Protein AF-A0A9X7Z4L3-F1 (afdb_monomer)

Solvent-accessible surface area (backbone atoms only — not comparable to full-atom values): 5863 Å² total; per-residue (Å²): 104,63,77,82,67,56,56,50,51,56,57,50,10,67,74,68,76,44,59,34,68,55,47,53,50,53,36,53,77,68,75,46,78,84,78,51,69,68,59,44,52,52,58,57,37,55,75,50,31,66,62,51,45,44,42,41,70,74,66,58,44,46,51,66,59,52,14,67,76,69,78,42,54,44,69,55,54,53,47,32,36,50,79,67,74,41,82,85,80,74,58,88,65,61,76,76,75,121

Secondary structure (DSSP, 8-state):
-HHHHT--HHHHHHHHTS-HHHHHHHHHHTT-PPPPHHHHHHHHHHTTHHHHHIIIIIS---HHHHHHHHT--HHHHHHHHHTTTPPPP-GGGGGG--

Sequence (98 aa):
MYDEKLMTFQQIGDALGIPWWDVKKILRSHDVPPISEATRARRRRQKDFEVIYQMHITEQMTFVQIGQALGRSAPYIRKVLEDNGVKPVNYGQIGRRR

Nearest PDB structures (foldseek):
  4go1-assembly1_A-2  TM=8.784E-01  e=1.863E+00  Escherichia coli K-12
  5fgm-assembly1_A  TM=6.918E-01  e=9.525E-01  Streptomyces coelicolor A3(2)
  6kon-assembly1_F  TM=4.567E-01  e=2.331E+00  Mycobacterium tuberculosis H37Rv
  6uu7-assembly1_FFF  TM=3.945E-01  e=2.331E+00  Escherichia coli K-12
  6koq-assembly1_F  TM=4.736E-01  e=9.977E+00  Mycobacterium tuberculosis H37Rv

pLDDT: mean 85.17, std 13.1, range [42.22, 95.69]

Mean predicted aligned error: 7.41 Å

Structure (mmCIF, N/CA/C/O backbone):
data_AF-A0A9X7Z4L3-F1
#
_entry.id   AF-A0A9X7Z4L3-F1
#
loop_
_atom_site.group_PDB
_atom_site.id
_atom_site.type_symbol
_atom_site.label_atom_id
_atom_site.label_alt_id
_atom_site.label_comp_id
_atom_site.label_asym_id
_atom_site.label_entity_id
_atom_site.label_seq_id
_atom_site.pdbx_PDB_ins_code
_atom_site.Cartn_x
_atom_site.Cartn_y
_atom_site.Cartn_z
_atom_site.occupancy
_atom_site.B_iso_or_equiv
_atom_site.auth_seq_id
_atom_site.auth_comp_id
_atom_site.auth_asym_id
_atom_site.auth_atom_id
_atom_site.pdbx_PDB_model_num
ATOM 1 N N . MET A 1 1 ? 5.357 -12.175 -14.703 1.00 49.97 1 MET A N 1
ATOM 2 C CA . MET A 1 1 ? 6.574 -11.724 -13.969 1.00 49.97 1 MET A CA 1
ATOM 3 C C . MET A 1 1 ? 6.555 -10.250 -13.521 1.00 49.97 1 MET A C 1
ATOM 5 O O . MET A 1 1 ? 6.554 -10.036 -12.314 1.00 49.97 1 MET A O 1
ATOM 9 N N . TYR A 1 2 ? 6.530 -9.237 -14.409 1.00 54.03 2 TYR A N 1
ATOM 10 C CA . TYR A 1 2 ? 6.486 -7.808 -14.004 1.00 54.03 2 TYR A CA 1
ATOM 11 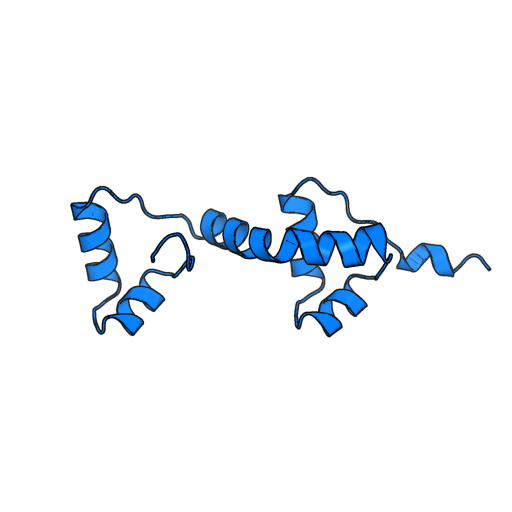C C . TYR A 1 2 ? 5.192 -7.446 -13.258 1.00 54.03 2 TYR A C 1
ATOM 13 O O . TYR A 1 2 ? 5.244 -6.810 -12.205 1.00 54.03 2 TYR A O 1
ATOM 21 N N . ASP A 1 3 ? 4.051 -7.932 -13.757 1.00 56.91 3 ASP A N 1
ATOM 22 C CA . ASP A 1 3 ? 2.741 -7.566 -13.213 1.00 56.91 3 ASP A CA 1
ATOM 23 C C . ASP A 1 3 ? 2.301 -8.426 -12.013 1.00 56.91 3 ASP A C 1
ATOM 25 O O . ASP A 1 3 ? 1.785 -7.921 -11.021 1.00 56.91 3 ASP A O 1
ATOM 29 N N . GLU A 1 4 ? 2.613 -9.723 -12.031 1.00 60.09 4 GLU A N 1
ATOM 30 C CA . GLU A 1 4 ? 2.243 -10.661 -10.955 1.00 60.09 4 GLU A CA 1
ATOM 31 C C . GLU A 1 4 ? 3.044 -10.424 -9.663 1.00 60.09 4 GLU A C 1
ATOM 33 O O . GLU A 1 4 ? 2.507 -10.457 -8.547 1.00 60.09 4 GLU A O 1
ATOM 38 N N . LYS A 1 5 ? 4.350 -10.151 -9.806 1.00 66.69 5 LYS A N 1
ATOM 39 C CA . LYS A 1 5 ? 5.251 -9.889 -8.674 1.00 66.69 5 LYS A CA 1
ATOM 40 C C . LYS A 1 5 ? 5.357 -8.400 -8.335 1.00 66.69 5 LYS A C 1
ATOM 42 O O . LYS A 1 5 ? 5.931 -8.067 -7.300 1.00 66.69 5 LYS A O 1
ATOM 47 N N . LEU A 1 6 ? 4.779 -7.513 -9.157 1.00 77.31 6 LEU A N 1
ATOM 48 C CA . LEU A 1 6 ? 4.800 -6.056 -8.977 1.00 77.31 6 LEU A CA 1
ATOM 49 C C . LEU A 1 6 ? 6.220 -5.531 -8.712 1.00 77.31 6 LEU A C 1
ATOM 51 O O . LEU A 1 6 ? 6.417 -4.694 -7.826 1.00 77.31 6 LEU A O 1
ATOM 55 N N . MET A 1 7 ? 7.218 -6.069 -9.416 1.00 81.75 7 MET A N 1
ATOM 56 C CA . MET A 1 7 ? 8.628 -5.716 -9.226 1.00 81.75 7 MET A CA 1
ATOM 57 C C . MET A 1 7 ? 8.929 -4.327 -9.802 1.00 81.75 7 MET A C 1
ATOM 59 O O . MET A 1 7 ? 8.296 -3.876 -10.758 1.00 81.75 7 MET A O 1
ATOM 63 N N . THR A 1 8 ? 9.886 -3.618 -9.205 1.00 85.38 8 THR A N 1
ATOM 64 C CA . THR A 1 8 ? 10.431 -2.388 -9.799 1.00 85.38 8 THR A CA 1
ATOM 65 C C . THR A 1 8 ? 11.391 -2.726 -10.944 1.00 85.38 8 THR A C 1
ATOM 67 O O . THR A 1 8 ? 11.872 -3.853 -11.036 1.00 85.38 8 THR A O 1
ATOM 70 N N . PHE A 1 9 ? 11.704 -1.760 -11.815 1.00 87.81 9 PHE A N 1
ATOM 71 C CA . PHE A 1 9 ? 12.731 -1.972 -12.847 1.00 87.81 9 PHE A CA 1
ATOM 72 C C . PHE A 1 9 ? 14.093 -2.290 -12.242 1.00 87.81 9 PHE A C 1
ATOM 74 O O . PHE A 1 9 ? 14.807 -3.119 -12.790 1.00 87.81 9 PHE A O 1
ATOM 81 N N . GLN A 1 10 ? 14.407 -1.689 -11.091 1.00 87.50 10 GLN A N 1
ATOM 82 C CA . GLN A 1 10 ? 15.606 -2.014 -10.328 1.00 87.50 10 GLN A CA 1
ATOM 83 C C . GLN A 1 10 ? 15.600 -3.485 -9.906 1.00 87.50 10 GLN A C 1
ATOM 85 O O . GLN A 1 10 ? 16.511 -4.212 -10.258 1.00 87.50 10 GLN A O 1
ATOM 90 N N . GLN A 1 11 ? 14.518 -3.957 -9.276 1.00 87.62 11 GLN A N 1
ATOM 91 C CA . GLN A 1 11 ? 14.399 -5.352 -8.835 1.00 87.62 11 GLN A CA 1
ATOM 92 C C . GLN A 1 11 ? 14.475 -6.353 -9.993 1.00 87.62 11 GLN A C 1
ATOM 94 O O . GLN A 1 11 ? 15.014 -7.442 -9.828 1.00 87.62 11 GLN A O 1
ATOM 99 N N . ILE A 1 12 ? 13.922 -6.003 -11.157 1.00 86.69 12 ILE A N 1
ATOM 100 C CA . ILE A 1 12 ? 14.051 -6.829 -12.362 1.00 86.69 12 ILE A CA 1
ATOM 101 C C . ILE A 1 12 ? 15.496 -6.825 -12.860 1.00 86.69 12 ILE A C 1
ATOM 103 O O . ILE A 1 12 ? 16.010 -7.882 -13.201 1.00 86.69 12 ILE A O 1
ATOM 107 N N . GLY A 1 13 ? 16.139 -5.657 -12.891 1.00 90.25 13 GLY A N 1
ATOM 108 C CA . GLY A 1 13 ? 17.532 -5.521 -13.300 1.00 90.25 13 GLY A CA 1
ATOM 109 C C . GLY A 1 13 ? 18.457 -6.346 -12.414 1.00 90.25 13 GLY A C 1
ATOM 110 O O . GLY A 1 13 ? 19.203 -7.177 -12.920 1.00 90.25 13 GLY A O 1
ATOM 111 N N . ASP A 1 14 ? 18.306 -6.216 -11.097 1.00 91.56 14 ASP A N 1
ATOM 112 C CA . ASP A 1 14 ? 19.068 -6.973 -10.104 1.00 91.56 14 ASP A CA 1
ATOM 113 C C . ASP A 1 14 ? 18.847 -8.490 -10.263 1.00 91.56 14 ASP A C 1
ATOM 115 O O . ASP A 1 14 ? 19.798 -9.265 -10.215 1.00 91.56 14 ASP A O 1
ATOM 119 N N . ALA A 1 15 ? 17.605 -8.929 -10.514 1.00 89.12 15 ALA A N 1
ATOM 120 C CA . ALA A 1 15 ? 17.279 -10.344 -10.713 1.00 89.12 15 ALA A CA 1
ATOM 121 C C . ALA A 1 15 ? 17.819 -10.925 -12.032 1.00 89.12 15 ALA A C 1
ATOM 123 O O . ALA A 1 15 ? 18.037 -12.131 -12.123 1.00 89.12 15 ALA A O 1
ATOM 124 N N . LEU A 1 16 ? 17.992 -10.087 -13.056 1.00 88.69 16 LEU A N 1
ATOM 125 C CA . LEU A 1 16 ? 18.472 -10.480 -14.383 1.00 88.69 16 LEU A CA 1
ATOM 126 C C . LEU A 1 16 ? 19.960 -10.166 -14.602 1.00 88.69 16 LEU A C 1
ATOM 128 O O . LEU A 1 16 ? 20.498 -10.508 -15.651 1.00 88.69 16 LEU A O 1
ATOM 132 N N . GLY A 1 17 ? 20.619 -9.507 -13.646 1.00 92.62 17 GLY A N 1
ATOM 133 C CA . GLY A 1 17 ? 22.001 -9.049 -13.783 1.00 92.62 17 GLY A CA 1
ATOM 134 C C . GLY A 1 17 ? 22.191 -7.956 -14.841 1.00 92.62 17 GLY A C 1
ATOM 135 O O . GLY A 1 17 ? 23.280 -7.839 -15.397 1.00 92.62 17 GLY A O 1
ATOM 136 N N . ILE A 1 18 ? 21.151 -7.170 -15.144 1.00 92.50 18 ILE A N 1
ATOM 137 C CA . ILE A 1 18 ? 21.205 -6.089 -16.142 1.00 92.50 18 ILE A CA 1
ATOM 138 C C . ILE A 1 18 ? 20.844 -4.734 -15.525 1.00 92.50 18 ILE A C 1
ATOM 140 O O . ILE A 1 18 ? 20.083 -4.671 -14.558 1.00 92.50 18 ILE A O 1
ATOM 144 N N . PRO A 1 19 ? 21.317 -3.613 -16.092 1.00 93.88 19 PRO A N 1
ATOM 145 C CA . PRO A 1 19 ? 20.910 -2.300 -15.621 1.00 93.88 19 PRO A CA 1
ATOM 146 C C . PRO A 1 19 ? 19.402 -2.053 -15.765 1.00 93.88 19 PRO A C 1
ATOM 148 O O . PRO A 1 19 ? 18.773 -2.411 -16.765 1.00 93.88 19 PRO A O 1
ATOM 151 N N . TRP A 1 20 ? 18.811 -1.350 -14.797 1.00 89.62 20 TRP A N 1
ATOM 152 C CA . TRP A 1 20 ? 17.370 -1.063 -14.785 1.00 89.62 20 TRP A CA 1
ATOM 153 C C . TRP A 1 20 ? 16.892 -0.271 -16.018 1.00 89.62 20 TRP A C 1
ATOM 155 O O . TRP A 1 20 ? 15.734 -0.390 -16.427 1.00 89.62 20 TRP A O 1
ATOM 165 N N . TRP A 1 21 ? 17.757 0.544 -16.634 1.00 91.69 21 TRP A N 1
ATOM 166 C CA . TRP A 1 21 ? 17.412 1.277 -17.856 1.00 91.69 21 TRP A CA 1
ATOM 167 C C . TRP A 1 21 ? 17.301 0.357 -19.074 1.00 91.69 21 TRP A C 1
ATOM 169 O O . TRP A 1 21 ? 16.515 0.654 -19.974 1.00 91.69 21 TRP A O 1
ATOM 179 N N . ASP A 1 22 ? 18.012 -0.772 -19.097 1.00 91.69 22 ASP A N 1
ATOM 180 C CA . ASP A 1 22 ? 17.879 -1.768 -20.160 1.00 91.69 22 ASP A CA 1
ATOM 181 C C . ASP A 1 22 ? 16.593 -2.579 -19.979 1.00 91.69 22 ASP A C 1
ATOM 183 O O . ASP A 1 22 ? 15.878 -2.794 -20.955 1.00 91.69 22 ASP A O 1
ATOM 187 N N . VAL A 1 23 ? 16.181 -2.862 -18.736 1.00 89.50 23 VAL A N 1
ATOM 188 C CA . VAL A 1 23 ? 14.825 -3.374 -18.443 1.00 89.50 23 VAL A CA 1
ATOM 189 C C . VAL A 1 23 ? 13.755 -2.444 -19.020 1.00 89.50 23 VAL A C 1
ATOM 191 O O . VAL A 1 23 ? 12.811 -2.895 -19.670 1.00 89.50 23 VAL A O 1
ATOM 194 N N . LYS A 1 24 ? 13.903 -1.128 -18.820 1.00 87.44 24 LYS A N 1
ATOM 195 C CA . LYS A 1 24 ? 12.960 -0.131 -19.348 1.00 87.44 24 LYS A CA 1
ATOM 196 C C . LYS A 1 24 ? 12.914 -0.135 -20.881 1.00 87.44 24 LYS A C 1
ATOM 198 O O . LYS A 1 24 ? 11.828 -0.003 -21.443 1.00 87.44 24 LYS A O 1
ATOM 203 N N . LYS A 1 25 ? 14.061 -0.279 -21.557 1.00 90.06 25 LYS A N 1
ATOM 204 C CA . LYS A 1 25 ? 14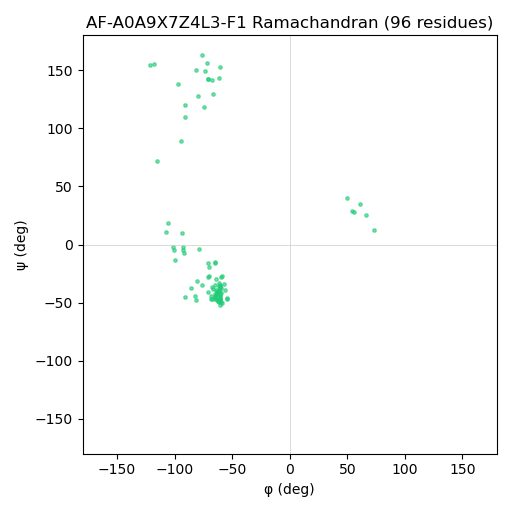.126 -0.388 -23.026 1.00 90.06 25 LYS A CA 1
ATOM 205 C C . LYS A 1 25 ? 13.434 -1.655 -23.524 1.00 90.06 25 LYS A C 1
ATOM 207 O O . LYS A 1 25 ? 12.619 -1.550 -24.431 1.00 90.06 25 LYS A O 1
ATOM 212 N N . ILE A 1 26 ? 13.711 -2.801 -22.900 1.00 89.12 26 ILE A N 1
ATOM 213 C CA . ILE A 1 26 ? 13.122 -4.100 -23.260 1.00 89.12 26 ILE A CA 1
ATOM 214 C C . ILE A 1 26 ? 11.598 -4.057 -23.111 1.00 89.12 26 ILE A C 1
ATOM 216 O O . ILE A 1 26 ? 10.869 -4.422 -24.025 1.00 89.12 26 ILE A O 1
ATOM 220 N N . LEU A 1 27 ? 11.077 -3.551 -21.990 1.00 87.19 27 LEU A N 1
ATOM 221 C CA . LEU A 1 27 ? 9.624 -3.447 -21.809 1.00 87.19 27 LEU A CA 1
ATOM 222 C C . LEU A 1 27 ? 8.980 -2.533 -22.858 1.00 87.19 27 LEU A C 1
ATOM 224 O O . LEU A 1 27 ? 7.917 -2.856 -23.381 1.00 87.19 27 LEU A O 1
ATOM 228 N N . ARG A 1 28 ? 9.651 -1.434 -23.221 1.00 87.38 28 ARG A N 1
ATOM 229 C CA . ARG A 1 28 ? 9.177 -0.527 -24.270 1.00 87.38 28 ARG A CA 1
ATOM 230 C C . ARG A 1 28 ? 9.214 -1.165 -25.662 1.00 87.38 28 ARG A C 1
ATOM 232 O O . ARG A 1 28 ? 8.314 -0.893 -26.441 1.00 87.38 28 ARG A O 1
ATOM 239 N N . SER A 1 29 ? 10.216 -1.989 -25.982 1.00 91.00 29 SER A N 1
ATOM 240 C CA . SER A 1 29 ? 10.297 -2.676 -27.282 1.00 91.00 29 SER A CA 1
ATOM 241 C C . SER A 1 29 ? 9.262 -3.789 -27.446 1.00 91.00 29 SER A C 1
ATOM 243 O O . SER A 1 29 ? 9.036 -4.241 -28.561 1.00 91.00 29 SER A O 1
ATOM 245 N N . HIS A 1 30 ? 8.646 -4.229 -26.347 1.00 87.62 30 HIS A N 1
ATOM 246 C CA . HIS A 1 30 ? 7.567 -5.216 -26.322 1.00 87.62 30 HIS A CA 1
ATOM 247 C C . HIS A 1 30 ? 6.186 -4.590 -26.044 1.00 87.62 30 HIS A C 1
ATOM 249 O O . HIS A 1 30 ? 5.278 -5.302 -25.623 1.00 87.62 30 HIS A O 1
ATOM 255 N N . ASP A 1 31 ? 6.030 -3.271 -26.224 1.00 86.00 31 ASP A N 1
ATOM 256 C CA . ASP A 1 31 ? 4.779 -2.527 -25.996 1.00 86.00 31 ASP A CA 1
ATOM 257 C C . ASP A 1 31 ? 4.161 -2.716 -24.596 1.00 86.00 31 ASP A C 1
ATOM 259 O O . ASP A 1 31 ? 2.953 -2.583 -24.396 1.00 86.00 31 ASP A O 1
ATOM 263 N N . VAL A 1 32 ? 4.994 -2.979 -23.581 1.00 82.38 32 VAL A N 1
ATOM 264 C CA . VAL A 1 32 ? 4.551 -3.070 -22.186 1.00 82.38 32 VAL A CA 1
ATOM 265 C C . VAL A 1 32 ? 4.656 -1.687 -21.535 1.00 82.38 32 VAL A C 1
ATOM 267 O O . VAL A 1 32 ? 5.768 -1.208 -21.276 1.00 82.38 32 VAL A O 1
ATOM 270 N N . PRO A 1 33 ? 3.529 -1.017 -21.225 1.00 79.44 33 PRO A N 1
ATOM 271 C CA . PRO A 1 33 ? 3.568 0.303 -20.621 1.00 79.44 33 PRO A CA 1
ATOM 272 C C . PRO A 1 33 ? 4.139 0.242 -19.193 1.00 79.44 33 PRO A C 1
ATOM 274 O O . PRO A 1 33 ? 3.832 -0.677 -18.426 1.00 79.44 33 PRO A O 1
ATOM 277 N N . PRO A 1 34 ? 4.953 1.232 -18.788 1.00 79.56 34 PRO A N 1
ATOM 278 C CA . PRO A 1 34 ? 5.486 1.290 -17.437 1.00 79.56 34 PRO A CA 1
ATOM 279 C C . PRO A 1 34 ? 4.359 1.532 -16.427 1.00 79.56 34 PRO A C 1
ATOM 281 O O . PRO A 1 34 ? 3.582 2.479 -16.545 1.00 79.56 34 PRO A O 1
ATOM 284 N N . ILE A 1 35 ? 4.304 0.710 -15.382 1.00 82.50 35 ILE A N 1
ATOM 285 C CA . ILE A 1 35 ? 3.366 0.910 -14.276 1.00 82.50 35 ILE A CA 1
ATOM 286 C C . ILE A 1 35 ? 3.938 1.988 -13.356 1.00 82.50 35 ILE A C 1
ATOM 288 O O . ILE A 1 35 ? 5.076 1.865 -12.886 1.00 82.50 35 ILE A O 1
ATOM 292 N N . SER A 1 36 ? 3.135 3.015 -13.063 1.00 84.12 36 SER A N 1
ATOM 293 C CA . SER A 1 36 ? 3.513 4.060 -12.109 1.00 84.12 36 SER A CA 1
ATOM 294 C C . SER A 1 36 ? 3.770 3.477 -10.714 1.00 84.12 36 SER A C 1
ATOM 296 O O . SER A 1 36 ? 3.185 2.461 -10.321 1.00 84.12 36 SER A O 1
ATOM 298 N N . GLU A 1 37 ? 4.621 4.131 -9.925 1.00 83.12 37 GLU A N 1
ATOM 299 C CA . GLU A 1 37 ? 4.888 3.693 -8.550 1.00 83.12 37 GLU A CA 1
ATOM 300 C C . GLU A 1 37 ? 3.623 3.689 -7.688 1.00 83.12 37 GLU A C 1
ATOM 302 O O . GLU A 1 37 ? 3.408 2.753 -6.919 1.00 83.12 37 GLU A O 1
ATOM 307 N N . ALA A 1 38 ? 2.740 4.674 -7.880 1.00 84.31 38 ALA A N 1
ATOM 308 C CA . ALA A 1 38 ? 1.461 4.762 -7.185 1.00 84.31 38 ALA A CA 1
ATOM 309 C C . ALA A 1 38 ? 0.553 3.566 -7.512 1.00 84.31 38 ALA A C 1
ATOM 311 O O . ALA A 1 38 ? 0.014 2.924 -6.606 1.00 84.31 38 ALA A O 1
ATOM 312 N N . THR A 1 39 ? 0.433 3.210 -8.796 1.00 86.38 39 THR A N 1
ATOM 313 C CA . THR A 1 39 ? -0.351 2.049 -9.241 1.00 86.38 39 THR A CA 1
ATOM 314 C C . THR A 1 39 ? 0.239 0.752 -8.695 1.00 86.38 39 THR A C 1
ATOM 316 O O . THR A 1 39 ? -0.497 -0.095 -8.187 1.00 86.38 39 THR A O 1
ATOM 319 N N . ARG A 1 40 ? 1.570 0.605 -8.726 1.00 87.12 40 ARG A N 1
ATOM 320 C CA . ARG A 1 40 ? 2.271 -0.557 -8.164 1.00 87.12 40 ARG A CA 1
ATOM 321 C C . ARG A 1 40 ? 2.022 -0.682 -6.662 1.00 87.12 40 ARG A C 1
ATOM 323 O O . ARG A 1 40 ? 1.703 -1.768 -6.188 1.00 87.12 40 ARG A O 1
ATOM 330 N N . ALA A 1 41 ? 2.124 0.418 -5.919 1.00 86.06 41 ALA A N 1
ATOM 331 C CA . ALA A 1 41 ? 1.883 0.443 -4.481 1.00 86.06 41 ALA A CA 1
ATOM 332 C C . ALA A 1 41 ? 0.427 0.088 -4.136 1.00 86.06 41 ALA A C 1
ATOM 334 O O . ALA A 1 41 ? 0.199 -0.690 -3.211 1.00 86.06 41 ALA A O 1
ATOM 335 N N . ARG A 1 42 ? -0.547 0.585 -4.911 1.00 87.81 42 ARG A N 1
ATOM 336 C CA . ARG A 1 42 ? -1.964 0.220 -4.761 1.00 87.81 42 ARG A CA 1
ATOM 337 C C . ARG A 1 42 ? -2.193 -1.271 -5.010 1.00 87.81 42 ARG A C 1
ATOM 339 O O . ARG A 1 42 ? -2.792 -1.940 -4.177 1.00 87.81 42 ARG A O 1
ATOM 346 N N . ARG A 1 43 ? -1.651 -1.819 -6.104 1.00 88.38 43 ARG A N 1
ATOM 347 C CA . ARG A 1 43 ? -1.747 -3.259 -6.414 1.00 88.38 43 ARG A CA 1
ATOM 348 C C . ARG A 1 43 ? -1.089 -4.131 -5.340 1.00 88.38 43 ARG A C 1
ATOM 350 O O . ARG A 1 43 ? -1.601 -5.201 -5.039 1.00 88.38 43 ARG A O 1
ATOM 357 N N . ARG A 1 44 ? 0.020 -3.682 -4.734 1.00 87.44 44 ARG A N 1
ATOM 358 C CA . ARG A 1 44 ? 0.665 -4.398 -3.616 1.00 87.44 44 ARG A CA 1
ATOM 359 C C . ARG A 1 44 ? -0.250 -4.437 -2.394 1.00 87.44 44 ARG A C 1
ATOM 361 O O . ARG A 1 44 ? -0.457 -5.509 -1.845 1.00 87.44 44 ARG A O 1
ATOM 368 N N . ARG A 1 45 ? -0.839 -3.294 -2.029 1.00 91.38 45 ARG A N 1
ATOM 369 C CA . ARG A 1 45 ? -1.802 -3.188 -0.922 1.00 91.38 45 ARG A CA 1
ATOM 370 C C . ARG A 1 45 ? -3.059 -4.025 -1.138 1.00 91.38 45 ARG A C 1
ATOM 372 O O . ARG A 1 45 ? -3.578 -4.569 -0.173 1.00 91.38 45 ARG A O 1
ATOM 379 N N . GLN A 1 46 ? -3.505 -4.179 -2.386 1.00 90.00 46 GLN A N 1
ATOM 380 C CA . GLN A 1 46 ? -4.669 -5.003 -2.722 1.00 90.00 46 GLN A CA 1
ATOM 381 C C . GLN A 1 46 ? -4.529 -6.453 -2.247 1.00 90.00 46 GLN A C 1
ATOM 383 O O . GLN A 1 46 ? -5.519 -7.055 -1.851 1.00 90.00 46 GLN A O 1
ATOM 388 N N . LYS A 1 47 ? -3.306 -7.000 -2.253 1.00 89.25 47 LYS A N 1
ATOM 389 C CA . LYS A 1 47 ? -3.042 -8.377 -1.806 1.00 89.25 47 LYS A CA 1
ATOM 390 C C . LYS A 1 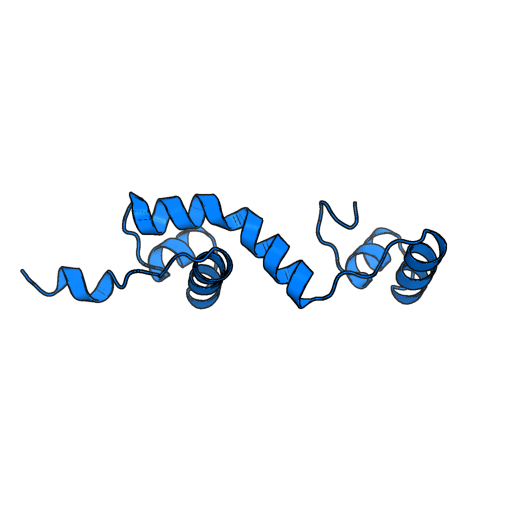47 ? -3.339 -8.580 -0.320 1.00 89.25 47 LYS A C 1
ATOM 392 O O . LYS A 1 47 ? -3.734 -9.668 0.070 1.00 89.25 47 LYS A O 1
ATOM 397 N N . ASP A 1 48 ? -3.185 -7.528 0.481 1.00 92.06 48 ASP A N 1
ATOM 398 C CA . ASP A 1 48 ? -3.389 -7.582 1.929 1.00 92.06 48 ASP A CA 1
ATOM 399 C C . ASP A 1 48 ? -4.831 -7.196 2.324 1.00 92.06 48 ASP A C 1
ATOM 401 O O . ASP A 1 48 ? -5.179 -7.264 3.501 1.00 92.06 48 ASP A O 1
ATOM 405 N N . PHE A 1 49 ? -5.674 -6.771 1.368 1.00 94.25 49 PHE A N 1
ATOM 406 C CA . PHE A 1 49 ? -7.000 -6.215 1.659 1.00 94.25 49 PHE A CA 1
ATOM 407 C C . PHE A 1 49 ? -7.924 -7.206 2.359 1.00 94.25 49 PHE A C 1
ATOM 409 O O . PHE A 1 49 ? -8.498 -6.850 3.379 1.00 94.25 49 PHE A O 1
ATOM 416 N N . GLU A 1 50 ? -8.052 -8.427 1.844 1.00 94.44 50 GLU A N 1
ATOM 417 C CA . GLU A 1 50 ? -8.993 -9.419 2.376 1.00 94.44 50 GLU A CA 1
ATOM 418 C C . GLU A 1 50 ? -8.695 -9.761 3.843 1.00 94.44 50 GLU A C 1
ATOM 420 O O . GLU A 1 50 ? -9.580 -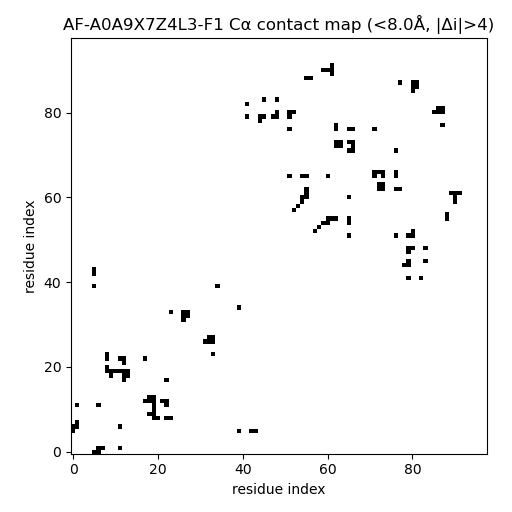9.694 4.695 1.00 94.44 50 GLU A O 1
ATOM 425 N N . VAL A 1 51 ? -7.423 -10.009 4.163 1.00 95.56 51 VAL A N 1
ATOM 426 C CA . VAL A 1 51 ? -6.975 -10.298 5.534 1.00 95.56 51 VAL A CA 1
ATOM 427 C C . VAL A 1 51 ? -7.181 -9.090 6.449 1.00 95.56 51 VAL A C 1
ATOM 429 O O . VAL A 1 51 ? -7.703 -9.228 7.554 1.00 95.56 51 VAL A O 1
ATOM 432 N N . ILE A 1 52 ? -6.811 -7.889 5.992 1.00 95.38 52 ILE A N 1
ATOM 433 C CA . ILE A 1 52 ? -6.991 -6.659 6.775 1.00 95.38 52 ILE A CA 1
ATOM 434 C C . ILE A 1 52 ? -8.477 -6.362 7.009 1.00 95.38 52 ILE A C 1
ATOM 436 O O . ILE A 1 52 ? -8.845 -5.930 8.102 1.00 95.38 52 ILE A O 1
ATOM 440 N N . TYR A 1 53 ? -9.330 -6.590 6.011 1.00 95.19 53 TYR A N 1
ATOM 441 C CA . TYR A 1 53 ? -10.772 -6.415 6.125 1.00 95.19 53 TYR A CA 1
ATOM 442 C C . TYR A 1 53 ? -11.349 -7.371 7.165 1.00 95.19 53 TYR A C 1
ATOM 444 O O . TYR A 1 53 ? -12.052 -6.923 8.066 1.00 95.19 53 TYR A O 1
ATOM 452 N N . GLN A 1 54 ? -10.996 -8.655 7.092 1.00 95.69 54 GLN A N 1
ATOM 453 C CA . GLN A 1 54 ? -11.449 -9.661 8.046 1.00 95.69 54 GLN A CA 1
ATOM 454 C C . GLN A 1 54 ? -11.040 -9.301 9.483 1.00 95.69 54 GLN A C 1
ATOM 456 O O . GLN A 1 54 ? -11.892 -9.215 10.367 1.00 95.69 54 GLN A O 1
ATOM 461 N N . MET A 1 55 ? -9.763 -8.986 9.708 1.00 94.69 55 MET A N 1
ATO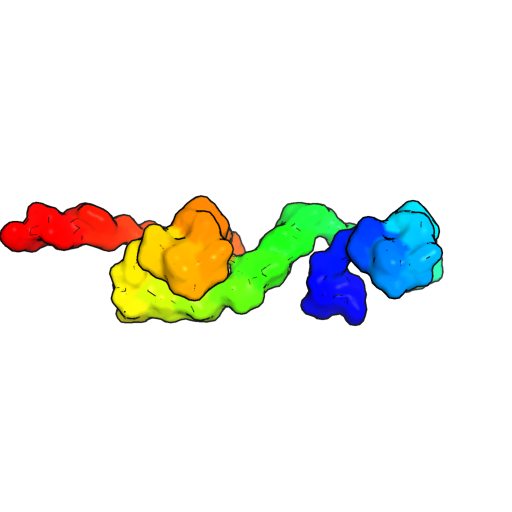M 462 C CA . MET A 1 55 ? -9.269 -8.617 11.037 1.00 94.69 55 MET A CA 1
ATOM 463 C C . MET A 1 55 ? -9.914 -7.329 11.570 1.00 94.69 55 MET A C 1
ATOM 465 O O . MET A 1 55 ? -10.244 -7.224 12.750 1.00 94.69 55 MET A O 1
ATOM 469 N N . HIS A 1 56 ? -10.091 -6.313 10.720 1.00 94.12 56 HIS A N 1
ATOM 470 C CA . HIS A 1 56 ? -10.591 -5.016 11.171 1.00 94.12 56 HIS A CA 1
ATOM 471 C C . HIS A 1 56 ? -12.115 -4.966 11.302 1.00 94.12 56 HIS A C 1
ATOM 473 O O . HIS A 1 56 ? -12.628 -4.405 12.265 1.00 94.12 56 HIS A O 1
ATOM 479 N N . ILE A 1 57 ? -12.854 -5.493 10.330 1.00 91.50 57 ILE A N 1
ATOM 480 C CA . ILE A 1 57 ? -14.315 -5.369 10.268 1.00 91.50 57 ILE A CA 1
ATOM 481 C C . ILE A 1 57 ? -14.992 -6.540 10.975 1.00 91.50 57 ILE A C 1
ATOM 483 O O . ILE A 1 57 ? -15.900 -6.314 11.772 1.00 91.50 57 ILE A O 1
ATOM 487 N N . THR A 1 58 ? -14.535 -7.768 10.729 1.00 90.62 58 THR A N 1
ATOM 488 C CA . THR A 1 58 ? -15.161 -8.969 11.297 1.00 90.62 58 THR A CA 1
ATOM 489 C C . THR A 1 58 ? -14.692 -9.214 12.729 1.00 90.62 58 THR A C 1
ATOM 491 O O . THR A 1 58 ? -15.510 -9.402 13.625 1.00 90.62 58 THR A O 1
ATOM 494 N N . GLU A 1 59 ? -13.382 -9.156 12.969 1.00 92.25 59 GLU A N 1
ATOM 495 C CA . GLU A 1 59 ? -12.776 -9.456 14.280 1.00 92.25 59 GLU A CA 1
ATOM 496 C C . GLU A 1 59 ? -12.587 -8.212 15.164 1.00 92.25 59 GLU A C 1
ATOM 498 O O . GLU A 1 59 ? -12.150 -8.317 16.309 1.00 92.25 59 GLU A O 1
ATOM 503 N N . GLN A 1 60 ? -12.933 -7.026 14.649 1.00 91.81 60 GLN A N 1
ATOM 504 C CA . GLN A 1 60 ? -12.882 -5.741 15.361 1.00 91.81 60 GLN A CA 1
ATOM 505 C C . GLN A 1 60 ? -11.500 -5.389 15.939 1.00 91.81 60 GLN A C 1
ATOM 507 O O . GLN A 1 60 ? -11.379 -4.646 16.918 1.00 91.81 60 GLN A O 1
ATOM 512 N N . MET A 1 61 ? -10.429 -5.886 15.318 1.00 92.50 61 MET A N 1
ATOM 513 C CA . MET A 1 61 ? -9.070 -5.575 15.735 1.00 92.50 61 MET A CA 1
ATOM 514 C C . MET A 1 61 ? -8.711 -4.118 15.411 1.00 92.50 61 MET A C 1
ATOM 516 O O . MET A 1 61 ? -9.046 -3.552 14.361 1.00 92.50 61 MET A O 1
ATOM 520 N N . THR A 1 62 ? -7.956 -3.496 16.313 1.00 91.88 62 THR A N 1
ATOM 521 C CA . THR A 1 62 ? -7.368 -2.170 16.089 1.00 91.88 62 THR A CA 1
ATOM 522 C C . THR A 1 62 ? -6.221 -2.243 15.077 1.00 91.88 62 THR A C 1
ATOM 524 O O . THR A 1 62 ? -5.549 -3.265 14.951 1.00 91.88 62 THR A O 1
ATOM 527 N 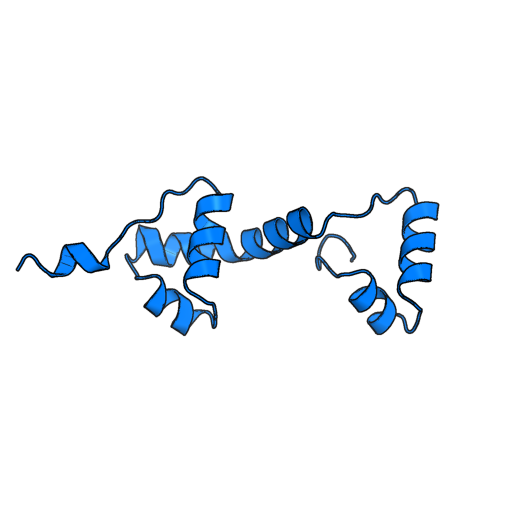N . PHE A 1 63 ? -5.902 -1.130 14.406 1.00 92.81 63 PHE A N 1
ATOM 528 C CA . PHE A 1 63 ? -4.755 -1.091 13.481 1.00 92.81 63 PHE A CA 1
ATOM 529 C C . PHE A 1 63 ? -3.421 -1.426 14.146 1.00 92.81 63 PHE A C 1
ATOM 531 O O . PHE A 1 63 ? -2.514 -1.895 13.469 1.00 92.81 63 PHE A O 1
ATOM 538 N N . VAL A 1 64 ? -3.283 -1.176 15.451 1.00 91.50 64 VAL A N 1
ATOM 539 C CA . VAL A 1 64 ? -2.066 -1.522 16.193 1.00 91.50 64 VAL A CA 1
ATOM 540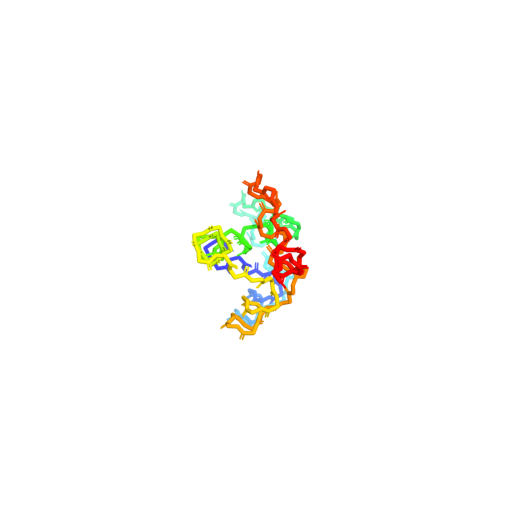 C C . VAL A 1 64 ? -1.931 -3.038 16.296 1.00 91.50 64 VAL A C 1
ATOM 542 O O . VAL A 1 64 ? -0.873 -3.568 15.972 1.00 91.50 64 VAL A O 1
ATOM 545 N N . GLN A 1 65 ? -3.007 -3.735 16.666 1.00 92.00 65 GLN A N 1
ATOM 546 C CA . GLN A 1 65 ? -3.003 -5.196 16.773 1.00 92.00 65 GLN A CA 1
ATOM 547 C C . GLN A 1 65 ? -2.796 -5.857 15.405 1.00 92.00 65 GLN A C 1
ATOM 549 O O . GLN A 1 65 ? -1.959 -6.745 15.272 1.00 92.00 65 GLN A O 1
ATOM 554 N N . ILE A 1 66 ? -3.486 -5.369 14.368 1.00 93.75 66 ILE A N 1
ATOM 555 C CA . ILE A 1 66 ? -3.293 -5.843 12.988 1.00 93.75 66 ILE A CA 1
ATOM 556 C C . ILE A 1 66 ? -1.846 -5.590 12.540 1.00 93.75 66 ILE A C 1
ATOM 558 O O . ILE A 1 66 ? -1.219 -6.439 11.911 1.00 93.75 66 ILE A O 1
ATOM 562 N N . GLY A 1 67 ? -1.289 -4.428 12.889 1.00 93.69 67 GLY A N 1
ATOM 563 C CA . GLY A 1 67 ? 0.082 -4.065 12.548 1.00 93.69 67 GLY A CA 1
ATOM 564 C C . GLY A 1 67 ? 1.116 -4.987 13.180 1.00 93.69 67 GLY A C 1
ATOM 565 O O . GLY A 1 67 ? 2.051 -5.409 12.503 1.00 93.69 67 GLY A O 1
ATOM 566 N N . GLN A 1 68 ? 0.911 -5.358 14.443 1.00 93.62 68 GLN A N 1
ATOM 567 C CA . GLN A 1 68 ? 1.740 -6.340 15.140 1.00 93.62 68 GLN A CA 1
ATOM 568 C C . GLN A 1 68 ? 1.621 -7.735 14.514 1.00 93.62 68 GLN A C 1
ATOM 570 O O . GLN A 1 68 ? 2.641 -8.385 14.310 1.00 93.62 68 GLN A O 1
ATOM 575 N N . ALA A 1 69 ? 0.409 -8.167 14.152 1.00 93.75 69 ALA A N 1
ATOM 576 C CA . ALA A 1 69 ? 0.174 -9.482 13.554 1.00 93.75 69 ALA A CA 1
ATOM 577 C C . ALA A 1 69 ? 0.792 -9.628 12.152 1.00 93.75 69 ALA A C 1
ATOM 579 O O . ALA A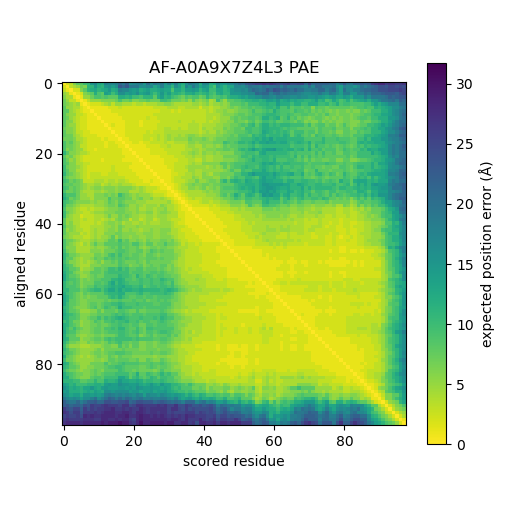 1 69 ? 1.318 -10.684 11.813 1.00 93.75 69 ALA A O 1
ATOM 580 N N . LEU A 1 70 ? 0.748 -8.569 11.336 1.00 92.38 70 LEU A N 1
ATOM 581 C CA . LEU A 1 70 ? 1.192 -8.603 9.936 1.00 92.38 70 LEU A CA 1
ATOM 582 C C . LEU A 1 70 ? 2.584 -7.991 9.705 1.00 92.38 70 LEU A C 1
ATOM 584 O O . LEU A 1 70 ? 3.051 -7.941 8.566 1.00 92.38 70 LEU A O 1
ATOM 588 N N . GLY A 1 71 ? 3.235 -7.460 10.744 1.00 94.12 71 GLY A N 1
ATOM 589 C CA . GLY A 1 71 ? 4.479 -6.696 10.599 1.00 94.12 71 GLY A CA 1
ATOM 590 C C . GLY A 1 71 ? 4.300 -5.434 9.742 1.00 94.12 71 GLY A C 1
ATOM 591 O O . GLY A 1 71 ? 5.176 -5.065 8.955 1.00 94.12 71 GLY A O 1
ATOM 592 N N . ARG A 1 72 ? 3.132 -4.787 9.838 1.00 93.50 72 ARG A N 1
ATOM 593 C CA . ARG A 1 72 ? 2.758 -3.594 9.061 1.00 93.50 72 ARG A CA 1
ATOM 594 C C . ARG A 1 72 ? 2.514 -2.399 9.976 1.00 93.50 72 ARG A C 1
ATOM 596 O O . ARG A 1 72 ? 2.162 -2.537 11.139 1.00 93.50 72 ARG A O 1
ATOM 603 N N . SER A 1 73 ? 2.663 -1.192 9.439 1.00 93.44 73 SER A N 1
ATOM 604 C CA . SER A 1 73 ? 2.345 0.026 10.185 1.00 93.44 73 SER A CA 1
ATOM 605 C C . SER A 1 73 ? 0.839 0.322 10.152 1.00 93.44 73 SER A C 1
ATOM 607 O O . SER A 1 73 ? 0.149 0.026 9.175 1.00 93.44 73 SER A O 1
ATOM 609 N N . ALA A 1 74 ? 0.312 0.968 11.195 1.00 91.50 74 ALA A N 1
ATOM 610 C CA . ALA A 1 74 ? -1.092 1.386 11.224 1.00 91.50 74 ALA A CA 1
ATOM 611 C C . ALA A 1 74 ? -1.495 2.293 10.033 1.00 91.50 74 ALA A C 1
ATOM 613 O O . ALA A 1 74 ? -2.580 2.089 9.480 1.00 91.50 74 ALA A O 1
ATOM 614 N N . PRO A 1 75 ? -0.649 3.239 9.561 1.00 93.88 75 PRO A N 1
ATOM 615 C CA . PRO A 1 75 ? -0.925 3.993 8.337 1.00 93.88 75 PRO A CA 1
ATOM 616 C C . PRO A 1 75 ? -1.054 3.117 7.086 1.00 93.88 75 PRO A C 1
ATOM 618 O O . PRO A 1 75 ? -1.906 3.392 6.244 1.00 93.88 75 PRO A O 1
ATOM 621 N N . TYR A 1 76 ? -0.251 2.052 6.966 1.00 93.94 76 TYR A N 1
ATOM 622 C CA . TYR A 1 76 ? -0.357 1.109 5.849 1.00 93.94 76 TYR A CA 1
ATOM 623 C C . TYR A 1 76 ? -1.726 0.427 5.836 1.00 93.94 76 TYR A C 1
ATOM 625 O O . TYR A 1 76 ? -2.399 0.421 4.810 1.00 93.94 76 TYR A O 1
ATOM 633 N N . ILE A 1 77 ? -2.160 -0.078 6.992 1.00 93.94 77 ILE A N 1
ATOM 634 C CA . ILE A 1 77 ? -3.445 -0.769 7.159 1.00 93.94 77 ILE A CA 1
ATOM 635 C C . ILE A 1 77 ? -4.612 0.157 6.815 1.00 93.94 77 ILE A C 1
ATOM 637 O O . ILE A 1 77 ? -5.484 -0.207 6.027 1.00 93.94 77 ILE A O 1
ATOM 641 N N . ARG A 1 78 ? -4.586 1.391 7.335 1.00 93.31 78 ARG A N 1
ATOM 642 C CA . ARG A 1 78 ? -5.568 2.422 6.982 1.00 93.31 78 ARG A CA 1
ATOM 643 C C . ARG A 1 78 ? -5.626 2.626 5.469 1.00 93.31 78 ARG A C 1
ATOM 645 O O . ARG A 1 78 ? -6.710 2.630 4.895 1.00 93.31 78 ARG A O 1
ATOM 652 N N . LYS A 1 79 ? -4.464 2.751 4.824 1.00 94.06 79 LYS A N 1
ATOM 653 C CA . LYS A 1 79 ? -4.388 3.003 3.385 1.00 94.06 79 LYS A CA 1
ATOM 654 C C . LYS A 1 79 ? -4.932 1.843 2.550 1.00 94.06 79 LYS A C 1
ATOM 656 O O . LYS A 1 79 ? -5.537 2.088 1.514 1.00 94.06 79 LYS A O 1
ATOM 661 N N . VAL A 1 80 ? -4.740 0.597 2.993 1.00 94.69 80 VAL A N 1
ATOM 662 C CA . VAL A 1 80 ? -5.307 -0.597 2.340 1.00 94.69 80 VAL A CA 1
ATOM 663 C C . VAL A 1 80 ? -6.839 -0.541 2.325 1.00 94.69 80 VAL A C 1
ATOM 665 O O . VAL A 1 80 ? -7.442 -0.799 1.283 1.00 94.69 80 VAL A O 1
ATOM 668 N N . LEU A 1 81 ? -7.459 -0.167 3.448 1.00 93.44 81 LEU A N 1
ATOM 669 C CA . LEU A 1 81 ? -8.916 -0.029 3.560 1.00 93.44 81 LEU A CA 1
ATOM 670 C C . LEU A 1 81 ? -9.444 1.140 2.715 1.00 93.44 81 LEU A C 1
ATOM 672 O O . LEU A 1 81 ? -10.379 0.964 1.935 1.00 93.44 81 LEU A O 1
ATOM 676 N N . GLU A 1 82 ? -8.804 2.309 2.808 1.00 93.12 82 GLU A N 1
ATOM 677 C CA . GLU A 1 82 ? -9.181 3.505 2.042 1.00 93.12 82 GLU A CA 1
ATOM 678 C C . GLU A 1 82 ? -9.095 3.283 0.526 1.00 93.12 82 GLU A C 1
ATOM 680 O O . GLU A 1 82 ? -10.010 3.657 -0.206 1.00 93.12 82 GLU A O 1
ATOM 685 N N . ASP A 1 83 ? -8.027 2.639 0.041 1.00 92.00 83 ASP A N 1
ATOM 686 C CA . ASP A 1 83 ? -7.833 2.359 -1.389 1.00 92.00 83 ASP A CA 1
ATOM 687 C C . ASP A 1 83 ? -8.900 1.397 -1.965 1.00 92.00 83 ASP A C 1
ATOM 689 O O . ASP A 1 83 ? -9.053 1.319 -3.193 1.00 92.00 83 ASP A O 1
ATOM 693 N N . ASN A 1 84 ? -9.633 0.704 -1.082 1.00 90.56 84 ASN A N 1
ATOM 694 C CA . ASN A 1 84 ? -10.740 -0.215 -1.366 1.00 90.56 84 ASN A CA 1
ATOM 695 C C . ASN A 1 84 ? -12.121 0.352 -0.986 1.00 90.56 84 ASN A C 1
ATOM 697 O O . ASN A 1 84 ? -13.109 -0.376 -0.986 1.00 90.56 84 ASN A O 1
ATOM 701 N N . GLY A 1 85 ? -12.213 1.647 -0.664 1.00 90.56 85 GLY A N 1
ATOM 702 C CA . GLY A 1 85 ? -13.487 2.306 -0.354 1.00 90.56 85 GLY A CA 1
ATOM 703 C C . GLY A 1 85 ? -14.083 1.934 1.007 1.00 90.56 85 GLY A C 1
ATOM 704 O O . GLY A 1 85 ? -15.236 2.264 1.280 1.00 90.56 85 GLY A O 1
ATOM 705 N N . VAL A 1 86 ? -13.318 1.276 1.880 1.00 90.12 86 VAL A N 1
ATOM 706 C CA . VAL A 1 86 ? -13.769 0.911 3.224 1.00 90.12 86 VAL A CA 1
ATOM 707 C C . VAL A 1 86 ? -13.411 2.029 4.191 1.00 90.12 86 VAL A C 1
ATOM 709 O O . VAL A 1 86 ? -12.239 2.357 4.382 1.00 90.12 86 VAL A O 1
ATOM 712 N N . LYS A 1 87 ? -14.429 2.614 4.831 1.00 88.56 87 LYS A N 1
ATOM 713 C CA . LYS A 1 87 ? -14.225 3.625 5.870 1.00 88.56 87 LYS A CA 1
ATOM 714 C C . LYS A 1 87 ? -13.729 2.941 7.153 1.00 88.56 87 LYS A C 1
ATOM 716 O O . LYS A 1 87 ? -14.467 2.129 7.709 1.00 88.56 87 LYS A O 1
ATOM 721 N N . PRO A 1 88 ? -12.520 3.257 7.648 1.00 83.31 88 PRO A N 1
ATOM 722 C CA . PRO A 1 88 ? -11.978 2.580 8.818 1.00 83.31 88 PRO A CA 1
ATOM 723 C C . PRO A 1 88 ? -12.724 2.973 10.104 1.00 83.31 88 PRO A C 1
ATOM 725 O O . PRO A 1 88 ? -13.097 4.136 10.283 1.00 83.31 88 PRO A O 1
ATOM 728 N N . VAL A 1 89 ? -12.916 2.016 11.014 1.00 84.56 89 VAL A N 1
ATOM 729 C CA . VAL A 1 89 ? -13.632 2.210 12.284 1.00 84.56 89 VAL A CA 1
ATOM 730 C C . VAL A 1 89 ? -12.634 2.465 13.414 1.00 84.56 89 VAL A C 1
ATOM 732 O O . VAL A 1 89 ? -11.588 1.824 13.509 1.00 84.56 89 VAL A O 1
ATOM 735 N N . ASN A 1 90 ? -12.938 3.415 14.303 1.00 79.94 90 ASN A N 1
ATOM 736 C CA . ASN A 1 90 ? -12.094 3.695 15.464 1.00 79.94 90 ASN A CA 1
ATOM 737 C C . ASN A 1 90 ? -12.571 2.923 16.704 1.00 79.94 90 ASN A C 1
ATOM 739 O O . ASN A 1 90 ? -13.344 3.435 17.512 1.00 79.94 90 ASN A O 1
ATOM 743 N N . TYR A 1 91 ? -12.067 1.702 16.881 1.00 75.38 91 TYR A N 1
ATOM 744 C CA . TYR A 1 91 ? -12.400 0.862 18.039 1.00 75.38 91 TYR A CA 1
ATOM 745 C C . TYR A 1 91 ? -11.808 1.362 19.367 1.00 75.38 91 TYR A C 1
ATOM 747 O O . TYR A 1 91 ? -12.329 1.038 20.433 1.00 75.38 91 TYR A O 1
ATOM 755 N N . GLY A 1 92 ? -10.778 2.219 19.334 1.00 64.50 92 GLY A N 1
ATOM 756 C CA . GLY A 1 92 ? -10.130 2.753 20.541 1.00 64.50 92 GLY A CA 1
ATOM 757 C C . GLY A 1 92 ? -11.029 3.646 21.408 1.00 64.50 92 GLY A C 1
ATOM 758 O O . GLY A 1 92 ? -10.708 3.893 22.568 1.00 64.50 92 GLY A O 1
ATOM 759 N N . GLN A 1 93 ? -12.162 4.118 20.877 1.00 53.41 93 GLN A N 1
ATOM 760 C CA . GLN A 1 93 ? -13.145 4.915 21.623 1.00 53.41 93 GLN A CA 1
ATOM 761 C C . GLN A 1 93 ? -14.349 4.106 22.126 1.00 53.41 93 GLN A C 1
ATOM 763 O O . GLN A 1 93 ? -15.084 4.594 22.982 1.00 53.41 93 GLN A O 1
ATOM 768 N N . ILE A 1 94 ? -14.550 2.879 21.640 1.00 52.69 94 ILE A N 1
ATOM 769 C CA . ILE A 1 94 ? -15.734 2.070 21.970 1.00 52.69 94 ILE A CA 1
ATOM 770 C C . ILE A 1 94 ? -15.572 1.398 23.346 1.00 52.69 94 ILE A C 1
ATOM 772 O O . ILE A 1 94 ? -16.537 1.285 24.095 1.00 52.69 94 ILE A O 1
ATOM 776 N N . GLY A 1 95 ? -14.339 1.058 23.741 1.00 46.47 95 GLY A N 1
ATOM 777 C CA . GLY A 1 95 ? -14.034 0.418 25.029 1.00 46.47 95 GLY A CA 1
ATOM 778 C C . GLY A 1 95 ? -13.987 1.339 26.260 1.00 46.47 95 GLY A C 1
ATOM 779 O O . GLY A 1 95 ? -13.806 0.841 27.362 1.00 46.47 95 GLY A O 1
ATOM 780 N N . ARG A 1 96 ? -14.143 2.666 26.114 1.00 42.50 96 ARG A N 1
ATOM 781 C CA . ARG A 1 96 ? -14.158 3.626 27.247 1.00 42.50 96 ARG A CA 1
ATOM 782 C C . ARG A 1 96 ? -15.558 3.950 27.782 1.00 42.50 96 ARG A C 1
ATOM 784 O O . ARG A 1 96 ? -15.717 4.871 28.576 1.00 42.50 96 ARG A O 1
ATOM 791 N N . ARG A 1 97 ? -16.576 3.214 27.337 1.00 42.22 97 ARG A N 1
ATOM 792 C CA . ARG A 1 97 ? -17.931 3.257 27.896 1.00 42.22 97 ARG A CA 1
ATOM 793 C C . ARG A 1 97 ? -18.260 1.909 28.522 1.00 42.22 97 ARG A C 1
ATOM 795 O O . ARG A 1 97 ? -19.043 1.165 27.947 1.00 42.22 97 ARG A 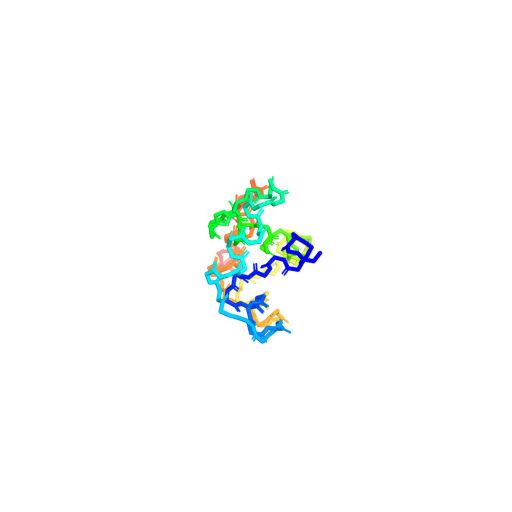O 1
ATOM 802 N N . ARG A 1 98 ? -17.646 1.592 29.655 1.00 43.69 98 ARG A N 1
ATOM 803 C CA . ARG A 1 98 ? -18.170 0.657 30.654 1.00 43.69 98 ARG A CA 1
ATOM 804 C C . ARG A 1 98 ? -17.619 1.048 32.010 1.00 43.69 98 ARG A C 1
ATOM 806 O O . ARG A 1 98 ? -16.415 1.379 32.053 1.00 43.69 98 ARG A O 1
#

Radius of gyration: 18.24 Å; Cα contacts (8 Å, |Δi|>4): 85; chains: 1; bounding box: 40×17×58 Å

Foldseek 3Di:
DCLVVVDQLPRVCVVVVHDSVVSVVVCVVVVNDDDDPVNSLLSVLLVCLVVLCCCCPVVVDQLVVVCVVVVHHSVSSCVSCVSVVHDGDDPVPVVVPD

Organism: NCBI:txid2931921